Protein AF-A0A7K6B1Z4-F1 (afdb_monomer_lite)

Sequence (159 aa):
FGCQWTRSHFKFREPHSDLAFALEAEKAGPRAILMAVQAHIIKYLLFERPTEHTHLERLHRISRQEQGEGLAVALAELLWAAGGGRRAVICLVTTAIHIVPSRDYIADNFTERIQLFEFLEKAAALEFIFKHINCFRAEGSRGVILFLYSLLLSRTLER

Foldseek 3Di:
DDPQLLQDFQAADDAQDVQSLAGDDDPPYPVVLNVQLSVQLCCCQQPPDDDPDHHCVSRGRHGPLSSLLSSLRSLLVLQCVLLVVFKWKFKAFDPDFQDDDDPVDDDPVTVRRIDIDMDRDSVVSSVVCSVVVCCRHPGSSSNSVRSVVRSDPSNDPPD

Structure (mmCIF, N/CA/C/O backbone):
data_AF-A0A7K6B1Z4-F1
#
_entry.id   AF-A0A7K6B1Z4-F1
#
loop_
_atom_site.group_PDB
_atom_site.id
_atom_site.type_symbol
_atom_site.label_atom_id
_atom_site.label_alt_id
_atom_site.label_comp_id
_atom_site.label_asym_id
_atom_site.label_entity_id
_atom_site.label_seq_id
_atom_site.pdbx_PDB_ins_code
_atom_site.Cartn_x
_atom_site.Cartn_y
_atom_site.Cartn_z
_atom_site.occupancy
_atom_site.B_iso_or_equiv
_atom_site.auth_seq_id
_atom_site.auth_comp_id
_atom_site.auth_asym_id
_atom_site.auth_atom_id
_atom_site.pdbx_PDB_model_num
ATOM 1 N N . PHE A 1 1 ? 13.143 9.244 -9.188 1.00 83.50 1 PHE A N 1
ATOM 2 C CA . PHE A 1 1 ? 12.220 9.940 -8.256 1.00 83.50 1 PHE A CA 1
ATOM 3 C C . PHE A 1 1 ? 12.983 10.965 -7.416 1.00 83.50 1 PHE A C 1
ATOM 5 O O . PHE A 1 1 ? 14.151 10.731 -7.140 1.00 83.50 1 PHE A O 1
ATOM 12 N N . GLY A 1 2 ? 12.358 12.082 -7.014 1.00 88.25 2 GLY A N 1
ATOM 13 C CA . GLY A 1 2 ? 12.985 13.078 -6.124 1.00 88.25 2 GLY A CA 1
ATOM 14 C C . GLY A 1 2 ? 13.120 12.600 -4.668 1.00 88.25 2 GLY A C 1
ATOM 15 O O . GLY A 1 2 ? 12.523 11.592 -4.294 1.00 88.25 2 GLY A O 1
ATOM 16 N N . CYS A 1 3 ? 13.862 13.334 -3.829 1.00 88.56 3 CYS A N 1
ATOM 17 C CA . CYS A 1 3 ? 14.208 12.917 -2.457 1.00 88.56 3 CYS A CA 1
ATOM 18 C C . CYS A 1 3 ? 12.995 12.625 -1.550 1.00 88.56 3 CYS A C 1
ATOM 20 O O . CYS A 1 3 ? 13.011 11.684 -0.763 1.00 88.56 3 CYS A O 1
ATOM 22 N N . GLN A 1 4 ? 11.919 13.402 -1.676 1.00 90.56 4 GLN A N 1
ATOM 23 C CA . GLN A 1 4 ? 10.690 13.203 -0.901 1.00 90.56 4 GLN A CA 1
ATOM 24 C C . GLN A 1 4 ? 9.964 11.918 -1.307 1.00 90.56 4 GLN A C 1
ATOM 26 O O . GLN A 1 4 ? 9.451 11.185 -0.469 1.00 90.56 4 GLN A O 1
ATOM 31 N N . TRP A 1 5 ? 9.972 11.597 -2.601 1.00 92.38 5 TRP A N 1
ATOM 32 C CA . TRP A 1 5 ? 9.408 10.349 -3.107 1.00 92.38 5 TRP A CA 1
ATOM 33 C C . TRP A 1 5 ? 10.238 9.146 -2.668 1.00 92.38 5 TRP A C 1
ATOM 35 O O . TRP A 1 5 ? 9.676 8.152 -2.218 1.00 92.38 5 TRP A O 1
ATOM 45 N N . THR A 1 6 ? 11.568 9.224 -2.738 1.00 92.12 6 THR A N 1
ATOM 46 C CA . THR A 1 6 ? 12.427 8.099 -2.339 1.00 92.12 6 THR A CA 1
ATOM 47 C C . THR A 1 6 ? 12.369 7.804 -0.841 1.00 92.12 6 THR A C 1
ATOM 49 O O . THR A 1 6 ? 12.598 6.664 -0.453 1.00 92.12 6 THR A O 1
ATOM 52 N N . ARG A 1 7 ? 12.017 8.783 0.002 1.00 92.19 7 ARG A N 1
ATOM 53 C CA . ARG A 1 7 ? 11.793 8.592 1.448 1.00 92.19 7 ARG A CA 1
ATOM 54 C C . ARG A 1 7 ? 10.358 8.190 1.806 1.00 92.19 7 ARG A C 1
ATOM 56 O O . ARG A 1 7 ? 10.100 7.759 2.932 1.00 92.19 7 ARG A O 1
ATOM 63 N N . SER A 1 8 ? 9.424 8.326 0.867 1.00 94.50 8 SER A N 1
ATOM 64 C CA . SER A 1 8 ? 8.003 8.112 1.131 1.00 94.50 8 SER A CA 1
ATOM 65 C C . SER A 1 8 ? 7.646 6.636 1.326 1.00 94.50 8 SER A C 1
ATOM 67 O O . SER A 1 8 ? 8.063 5.747 0.582 1.00 94.50 8 SER A O 1
ATOM 69 N N . HIS A 1 9 ? 6.831 6.393 2.342 1.00 97.00 9 HIS A N 1
ATOM 70 C CA . HIS A 1 9 ? 6.257 5.105 2.710 1.00 97.00 9 HIS A CA 1
ATOM 71 C C . HIS A 1 9 ? 4.898 5.367 3.375 1.00 97.00 9 HIS A C 1
ATOM 73 O O . HIS A 1 9 ? 4.578 6.512 3.705 1.00 97.00 9 HIS A O 1
ATOM 79 N N . PHE A 1 10 ? 4.083 4.331 3.563 1.00 97.94 10 PHE A N 1
ATOM 80 C CA . PHE A 1 10 ? 2.784 4.461 4.229 1.00 97.94 10 PHE A CA 1
ATOM 81 C C . PHE A 1 10 ? 2.968 4.526 5.746 1.00 97.94 10 PHE A C 1
ATOM 83 O O . PHE A 1 10 ? 2.773 3.543 6.460 1.00 97.94 10 PHE A O 1
ATOM 90 N N . LYS A 1 11 ? 3.406 5.690 6.227 1.00 97.19 11 LYS A N 1
ATOM 91 C CA . LYS A 1 11 ? 3.641 5.947 7.645 1.00 97.19 11 LYS A CA 1
ATOM 92 C C . LYS A 1 11 ? 2.344 6.353 8.330 1.00 97.19 11 LYS A C 1
ATOM 94 O O . LYS A 1 11 ? 1.753 7.358 7.952 1.00 97.19 11 LYS A O 1
ATOM 99 N N . PHE A 1 12 ? 1.929 5.610 9.345 1.00 97.56 12 PHE A N 1
ATOM 100 C CA . PHE A 1 12 ? 0.841 6.018 10.232 1.00 97.56 12 PHE A CA 1
ATOM 101 C C . PHE A 1 12 ? 1.353 6.872 11.390 1.00 97.56 12 PHE A C 1
ATOM 103 O O . PHE A 1 12 ? 2.535 6.815 11.736 1.00 97.56 12 PHE A O 1
ATOM 110 N N . ARG A 1 13 ? 0.433 7.597 12.029 1.00 96.88 13 ARG A N 1
ATOM 111 C CA . ARG A 1 13 ? 0.647 8.158 13.370 1.00 96.88 13 ARG A CA 1
ATOM 112 C C . ARG A 1 13 ? 0.847 7.059 14.422 1.00 96.88 13 ARG A C 1
ATOM 114 O O . ARG A 1 13 ? 0.578 5.881 14.176 1.00 96.88 13 ARG A O 1
ATOM 121 N N . GLU A 1 14 ? 1.289 7.463 15.612 1.00 96.69 14 GLU A N 1
ATOM 122 C CA . GLU A 1 14 ? 1.540 6.553 16.732 1.00 96.69 14 GLU A CA 1
ATOM 123 C C . GLU A 1 14 ? 0.294 5.695 17.047 1.00 96.69 14 GLU A C 1
ATOM 125 O O . GLU A 1 14 ? -0.806 6.244 17.192 1.00 96.69 14 GLU A O 1
ATOM 130 N N . PRO A 1 15 ? 0.423 4.360 17.149 1.00 97.31 15 PRO A N 1
ATOM 131 C CA . PRO A 1 15 ? -0.674 3.489 17.552 1.00 97.31 15 PRO A CA 1
ATOM 132 C C . PRO A 1 15 ? -1.338 3.920 18.862 1.00 97.31 15 PRO A C 1
ATOM 134 O O . PRO A 1 15 ? -0.683 4.400 19.783 1.00 97.31 15 PRO A O 1
ATOM 137 N N . HIS A 1 16 ? -2.645 3.693 18.966 1.00 95.62 16 HIS A N 1
ATOM 138 C CA . HIS A 1 16 ? -3.475 4.044 20.126 1.00 95.62 16 HIS A CA 1
ATOM 139 C C . HIS A 1 16 ? -3.546 5.544 20.469 1.00 95.62 16 HIS A C 1
ATOM 141 O O . HIS A 1 16 ? -4.133 5.887 21.499 1.00 95.62 16 HIS A O 1
ATOM 147 N N . SER A 1 17 ? -2.995 6.419 19.622 1.00 95.75 17 SER A N 1
ATOM 148 C CA . SER A 1 17 ? -3.118 7.875 19.736 1.00 95.75 17 SER A CA 1
ATOM 149 C C . SER A 1 17 ? -4.322 8.424 18.959 1.00 95.75 17 SER A C 1
ATOM 151 O O . SER A 1 17 ? -4.995 7.706 18.206 1.00 95.75 17 SER A O 1
ATOM 153 N N . ASP A 1 18 ? -4.590 9.718 19.126 1.00 93.44 18 ASP A N 1
ATOM 154 C CA . ASP A 1 18 ? -5.584 10.422 18.322 1.00 93.44 18 ASP A CA 1
ATOM 155 C C . ASP A 1 18 ? -5.191 10.414 16.845 1.00 93.44 18 ASP A C 1
ATOM 157 O O . ASP A 1 18 ? -4.065 10.744 16.460 1.00 93.44 18 ASP A O 1
ATOM 161 N N . LEU A 1 19 ? -6.161 10.068 15.996 1.00 95.50 19 LEU A N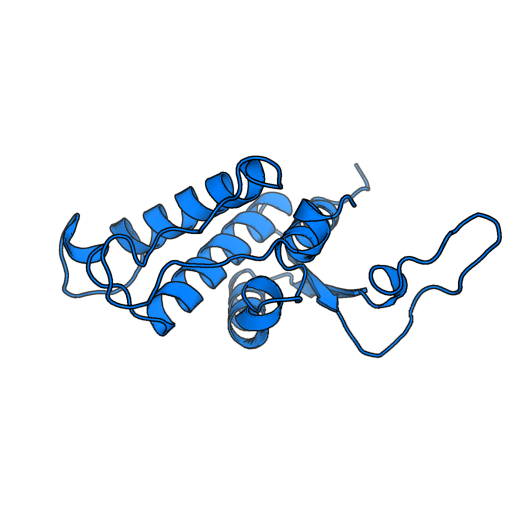 1
ATOM 162 C CA . LEU A 1 19 ? -5.959 9.904 14.557 1.00 95.50 19 LEU A CA 1
ATOM 163 C C . LEU A 1 19 ? -4.908 8.831 14.215 1.00 95.50 19 LEU A C 1
ATOM 165 O O . LEU A 1 19 ? -4.255 8.930 13.179 1.00 95.50 19 LEU A O 1
ATOM 169 N N . ALA A 1 20 ? -4.761 7.779 15.031 1.00 97.06 20 ALA A N 1
ATOM 170 C CA . ALA A 1 20 ? -3.868 6.652 14.732 1.00 97.06 20 ALA A CA 1
ATOM 171 C C . ALA A 1 20 ? -4.146 5.989 13.362 1.00 97.06 20 ALA A C 1
ATOM 173 O O . ALA A 1 20 ? -3.254 5.387 12.776 1.00 97.06 20 ALA A O 1
ATOM 174 N N . PHE A 1 21 ? -5.350 6.127 12.798 1.00 96.62 21 PHE A N 1
ATOM 175 C CA . PHE A 1 21 ? -5.674 5.665 11.439 1.00 96.62 21 PHE A CA 1
ATOM 176 C C . PHE A 1 21 ? -5.118 6.550 10.310 1.00 96.62 21 PHE A C 1
ATOM 178 O O . PHE A 1 21 ? -5.255 6.199 9.137 1.00 96.62 21 PHE A O 1
ATOM 185 N N . ALA A 1 22 ? -4.573 7.726 10.623 1.00 97.38 22 ALA A N 1
ATOM 186 C CA . ALA A 1 22 ? -4.134 8.696 9.630 1.00 97.38 22 ALA A CA 1
ATOM 187 C C . ALA A 1 22 ? -2.697 8.433 9.172 1.00 97.38 22 ALA A C 1
ATOM 189 O O . ALA A 1 22 ? -1.784 8.271 9.987 1.00 97.38 22 ALA A O 1
ATOM 190 N N . LEU A 1 23 ? -2.502 8.469 7.856 1.00 97.56 23 LEU A N 1
ATOM 191 C CA . LEU A 1 23 ? -1.198 8.501 7.218 1.00 97.56 23 LEU A CA 1
ATOM 192 C C . LEU A 1 23 ? -0.573 9.895 7.341 1.00 97.56 23 LEU A C 1
ATOM 194 O O . LEU A 1 23 ? -1.214 10.920 7.086 1.00 97.56 23 LEU A O 1
ATOM 198 N N . GLU A 1 24 ? 0.706 9.933 7.689 1.00 94.56 24 GLU A N 1
ATOM 199 C CA . GLU A 1 24 ? 1.518 11.138 7.629 1.00 94.56 24 GLU A CA 1
ATOM 200 C C . GLU A 1 24 ? 1.847 11.464 6.166 1.00 94.56 24 GLU A C 1
ATOM 202 O O . GLU A 1 24 ? 2.322 10.617 5.411 1.00 94.56 24 GLU A O 1
ATOM 207 N N . ALA A 1 25 ? 1.593 12.708 5.754 1.00 86.94 25 ALA A N 1
ATOM 208 C CA . ALA A 1 25 ? 1.883 13.175 4.404 1.00 86.94 25 ALA A CA 1
ATOM 209 C C . ALA A 1 25 ? 2.640 14.505 4.445 1.00 86.94 25 ALA A C 1
ATOM 211 O O . ALA A 1 25 ? 2.122 15.519 4.919 1.00 86.94 25 ALA A O 1
ATOM 212 N N . GLU A 1 26 ? 3.859 14.509 3.910 1.00 79.94 26 GLU A N 1
ATOM 213 C CA . GLU A 1 26 ? 4.649 15.727 3.732 1.00 79.94 26 GLU A CA 1
ATOM 214 C C . GLU A 1 26 ? 4.039 16.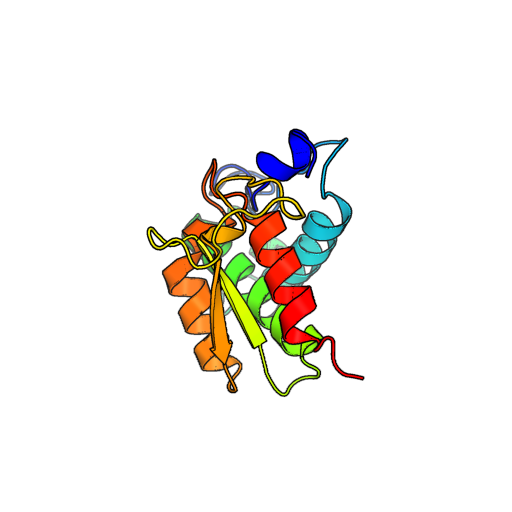629 2.642 1.00 79.94 26 GLU A C 1
ATOM 216 O O . GLU A 1 26 ? 3.373 16.164 1.711 1.00 79.94 26 GLU A O 1
ATOM 221 N N . LYS A 1 27 ? 4.260 17.950 2.748 1.00 75.44 27 LYS A N 1
ATOM 222 C CA . LYS A 1 27 ? 3.687 18.944 1.816 1.00 75.44 27 LYS A CA 1
ATOM 223 C C . LYS A 1 27 ? 4.163 18.761 0.373 1.00 75.44 27 LYS A C 1
ATOM 225 O O . LYS A 1 27 ? 3.406 19.049 -0.547 1.00 75.44 27 LYS A O 1
ATOM 230 N N . ALA A 1 28 ? 5.391 18.296 0.187 1.00 77.38 28 ALA A N 1
ATOM 231 C CA . ALA A 1 28 ? 5.987 18.040 -1.111 1.00 77.38 28 ALA A CA 1
ATOM 232 C C . ALA A 1 28 ? 6.377 16.554 -1.139 1.00 77.38 28 ALA A C 1
ATOM 234 O O . ALA A 1 28 ? 7.215 16.114 -0.366 1.00 77.38 28 ALA A O 1
ATOM 235 N N . GLY A 1 29 ? 5.662 15.748 -1.921 1.00 84.50 29 GLY A N 1
ATOM 236 C CA . GLY A 1 29 ? 5.746 14.287 -1.886 1.00 84.50 29 GLY A CA 1
ATOM 237 C C . GLY A 1 29 ? 4.529 13.650 -2.559 1.00 84.50 29 GLY A C 1
ATOM 238 O O . GLY A 1 29 ? 3.700 14.366 -3.130 1.00 84.50 29 GLY A O 1
ATOM 239 N N . PRO A 1 30 ? 4.365 12.320 -2.494 1.00 92.75 30 PRO A N 1
ATOM 240 C CA . PRO A 1 30 ? 3.257 11.616 -3.142 1.00 92.75 30 PRO A CA 1
ATOM 241 C C . PRO A 1 30 ? 1.930 11.739 -2.370 1.00 92.75 30 PRO A C 1
ATOM 243 O O . PRO A 1 30 ? 1.206 10.760 -2.183 1.00 92.75 30 PRO A O 1
ATOM 246 N N . ARG A 1 31 ? 1.582 12.950 -1.914 1.00 93.62 31 ARG A N 1
ATOM 247 C CA . ARG A 1 31 ? 0.409 13.206 -1.065 1.00 93.62 31 ARG A CA 1
ATOM 248 C C . ARG A 1 31 ? -0.893 12.740 -1.709 1.00 93.62 31 ARG A C 1
ATOM 250 O O . ARG A 1 31 ? -1.735 12.194 -1.011 1.00 93.62 31 ARG A O 1
ATOM 257 N N . ALA A 1 32 ? -1.051 12.913 -3.020 1.00 94.25 32 ALA A N 1
ATOM 258 C CA . ALA A 1 32 ? -2.242 12.448 -3.729 1.00 94.25 32 ALA A CA 1
ATOM 259 C C . ALA A 1 32 ? -2.440 10.927 -3.588 1.00 94.25 32 ALA A C 1
ATOM 261 O O . ALA A 1 32 ? -3.544 10.481 -3.288 1.00 94.25 32 ALA A O 1
ATOM 262 N N . ILE A 1 33 ? -1.362 10.142 -3.716 1.00 96.12 33 ILE A N 1
ATOM 263 C CA . ILE A 1 33 ? -1.402 8.682 -3.548 1.00 96.12 33 ILE A CA 1
ATOM 264 C C . ILE A 1 33 ? -1.716 8.331 -2.091 1.00 96.12 33 ILE A C 1
ATOM 266 O O . ILE A 1 33 ? -2.604 7.522 -1.834 1.00 96.12 33 ILE A O 1
ATOM 270 N N . LEU A 1 34 ? -1.042 8.981 -1.135 1.00 97.19 34 LEU A N 1
ATOM 271 C CA . LEU A 1 34 ? -1.291 8.764 0.293 1.00 97.19 34 LEU A CA 1
ATOM 272 C C . LEU A 1 34 ? -2.751 9.047 0.665 1.00 97.19 34 LEU A C 1
ATOM 274 O O . LEU A 1 34 ? -3.355 8.256 1.378 1.00 97.19 34 LEU A O 1
ATOM 278 N N . MET A 1 35 ? -3.344 10.134 0.162 1.00 97.19 35 MET A N 1
ATOM 279 C CA . MET A 1 35 ? -4.737 10.485 0.463 1.00 97.19 35 MET A CA 1
ATOM 280 C C . MET A 1 35 ? -5.746 9.561 -0.230 1.00 97.19 35 MET A C 1
ATOM 282 O O . MET A 1 35 ? -6.781 9.250 0.358 1.00 97.19 35 MET A O 1
ATOM 286 N N . ALA A 1 36 ? -5.442 9.061 -1.432 1.00 97.44 36 ALA A N 1
ATOM 287 C CA . ALA A 1 36 ? -6.273 8.051 -2.088 1.00 97.44 36 ALA A CA 1
ATOM 288 C C . ALA A 1 36 ? -6.313 6.740 -1.280 1.00 97.44 36 ALA A C 1
ATOM 290 O O . ALA A 1 36 ? -7.388 6.172 -1.069 1.00 97.44 36 ALA A O 1
ATOM 291 N N . VAL A 1 37 ? -5.161 6.296 -0.766 1.00 98.50 37 VAL A N 1
ATOM 292 C CA . VAL A 1 37 ? -5.070 5.124 0.121 1.00 98.50 37 VAL A CA 1
ATOM 293 C C . VAL A 1 37 ? -5.726 5.408 1.477 1.00 98.50 37 VAL A C 1
ATOM 295 O O . VAL A 1 37 ? -6.478 4.572 1.973 1.00 98.50 37 VAL A O 1
ATOM 298 N N . GLN A 1 38 ? -5.537 6.606 2.043 1.00 98.31 38 GLN A N 1
ATOM 299 C CA . GLN A 1 38 ? -6.163 7.030 3.302 1.00 98.31 38 GLN A CA 1
ATOM 300 C C . GLN A 1 38 ? -7.687 6.896 3.267 1.00 98.31 38 GLN A C 1
ATOM 302 O O . GLN A 1 38 ? -8.283 6.426 4.235 1.00 98.31 38 GLN A O 1
ATOM 307 N N . ALA A 1 39 ? -8.322 7.294 2.162 1.00 98.38 39 ALA A N 1
ATOM 308 C CA . ALA A 1 39 ? -9.768 7.174 2.006 1.00 98.38 39 ALA A CA 1
ATOM 309 C C . ALA A 1 39 ? -10.233 5.708 2.084 1.00 98.38 39 ALA A C 1
ATOM 311 O O . ALA A 1 39 ? -11.233 5.416 2.737 1.00 98.38 39 ALA A O 1
ATOM 312 N N . HIS A 1 40 ? -9.475 4.782 1.487 1.00 98.50 40 HIS A N 1
ATOM 313 C CA . HIS A 1 40 ? -9.774 3.347 1.530 1.00 98.50 40 HIS A CA 1
ATOM 314 C C . HIS A 1 40 ? -9.527 2.747 2.920 1.00 98.50 40 HIS A C 1
ATOM 316 O O . HIS A 1 40 ? -10.324 1.934 3.377 1.00 98.50 40 HIS A O 1
ATOM 322 N N . ILE A 1 41 ? -8.492 3.202 3.636 1.00 98.50 41 ILE A N 1
ATOM 323 C CA . ILE A 1 41 ? -8.262 2.814 5.037 1.00 98.50 41 ILE A CA 1
ATOM 324 C C . ILE A 1 41 ? -9.452 3.242 5.906 1.00 98.50 41 ILE A C 1
ATOM 326 O O . ILE A 1 41 ? -9.992 2.433 6.655 1.00 98.50 41 ILE A O 1
ATOM 330 N N . ILE A 1 42 ? -9.895 4.499 5.790 1.00 97.81 42 ILE A N 1
ATOM 331 C CA . ILE A 1 42 ? -11.034 5.015 6.565 1.00 97.81 42 ILE A CA 1
ATOM 332 C C . ILE A 1 42 ? -12.314 4.244 6.227 1.00 97.81 42 ILE A C 1
ATOM 334 O O . ILE A 1 42 ? -13.043 3.865 7.141 1.00 97.81 42 ILE A O 1
ATOM 338 N N . LYS A 1 43 ? -12.566 3.971 4.939 1.00 97.50 43 LYS A N 1
ATOM 339 C CA . LYS A 1 43 ? -13.694 3.144 4.483 1.00 97.50 43 LYS A CA 1
ATOM 340 C C . LYS A 1 43 ? -13.678 1.770 5.157 1.00 97.50 43 LYS A C 1
ATOM 342 O O . LYS A 1 43 ? -14.674 1.389 5.766 1.00 97.50 43 LYS A O 1
ATOM 347 N N . TYR A 1 44 ? -12.546 1.066 5.107 1.00 97.69 44 TYR A N 1
ATOM 348 C CA . TYR A 1 44 ? -12.409 -0.245 5.738 1.00 97.69 44 TYR A CA 1
ATOM 349 C C . TYR A 1 44 ? -12.688 -0.183 7.245 1.00 97.69 44 TYR A C 1
ATOM 351 O O . TYR A 1 44 ? -13.507 -0.947 7.760 1.00 97.69 44 TYR A O 1
ATOM 359 N N . LEU A 1 45 ? -12.057 0.759 7.951 1.00 96.81 45 LEU A N 1
ATOM 360 C CA . LEU A 1 45 ? -12.193 0.884 9.403 1.00 96.81 45 LEU A CA 1
ATOM 361 C C . LEU A 1 45 ? -13.628 1.219 9.829 1.00 96.81 45 LEU A C 1
ATOM 363 O O . LEU A 1 45 ? -14.110 0.657 10.813 1.00 96.81 45 LEU A O 1
ATOM 367 N N . LEU A 1 46 ? -14.311 2.100 9.092 1.00 96.06 46 LEU A N 1
ATOM 368 C CA . LEU A 1 46 ? -15.669 2.550 9.409 1.00 96.06 46 LEU A CA 1
ATOM 369 C C . LEU A 1 46 ? -16.762 1.557 9.025 1.00 96.06 46 LEU A C 1
ATOM 371 O O . LEU A 1 46 ? -17.805 1.560 9.680 1.00 96.06 46 LEU A O 1
ATOM 375 N N . PHE A 1 47 ? -16.567 0.758 7.973 1.00 94.56 47 PHE A N 1
ATOM 376 C CA . PHE A 1 47 ? -17.668 0.004 7.367 1.00 94.56 47 PHE A CA 1
ATOM 377 C C . PHE A 1 47 ? -17.421 -1.501 7.268 1.00 94.56 47 PHE A C 1
ATOM 379 O O . PHE A 1 47 ? -18.371 -2.261 7.418 1.00 94.56 47 PHE A O 1
ATOM 386 N N . GLU A 1 48 ? -16.183 -1.956 7.089 1.00 94.25 48 GLU A N 1
ATOM 387 C CA . GLU A 1 48 ? -15.907 -3.342 6.674 1.00 94.25 48 GLU A CA 1
ATOM 388 C C . GLU A 1 48 ? -15.245 -4.186 7.766 1.00 94.25 48 GLU A C 1
ATOM 390 O O . GLU A 1 48 ? -15.557 -5.366 7.903 1.00 94.25 48 GLU A O 1
ATOM 395 N N . ARG A 1 49 ? -14.359 -3.593 8.576 1.00 93.50 49 ARG A N 1
ATOM 396 C CA . ARG A 1 49 ? -13.616 -4.316 9.617 1.00 93.50 49 ARG A CA 1
ATOM 397 C C . ARG A 1 49 ? -14.554 -4.939 10.663 1.00 93.50 49 ARG A C 1
ATOM 399 O O . ARG A 1 49 ? -15.272 -4.181 11.312 1.00 93.50 49 ARG A O 1
ATOM 406 N N . PRO A 1 50 ? -14.481 -6.246 10.949 1.00 90.00 50 PRO A N 1
ATOM 407 C CA . PRO A 1 50 ? -15.217 -6.841 12.064 1.00 90.00 50 PRO A CA 1
ATOM 408 C C . PRO A 1 50 ? -14.795 -6.210 13.401 1.00 90.00 50 PRO A C 1
ATOM 410 O O . PRO A 1 50 ? -13.615 -6.210 13.745 1.00 90.00 50 PRO A O 1
ATOM 413 N N . THR A 1 51 ? -15.733 -5.616 14.139 1.00 89.50 51 THR A N 1
ATOM 414 C CA . THR A 1 51 ? -15.472 -4.980 15.440 1.00 89.50 51 THR A CA 1
ATOM 415 C C . THR A 1 51 ? -16.777 -4.770 16.206 1.00 89.50 51 THR A C 1
ATOM 417 O O . THR A 1 51 ? -17.823 -4.583 15.592 1.00 89.50 51 THR A O 1
ATOM 420 N N . GLU A 1 52 ? -16.695 -4.765 17.536 1.00 88.56 52 GLU A N 1
ATOM 421 C CA . GLU A 1 52 ? -17.811 -4.441 18.440 1.00 88.56 52 GLU A CA 1
ATOM 422 C C . GLU A 1 52 ? -18.100 -2.927 18.501 1.00 88.56 52 GLU A C 1
ATOM 424 O O . GLU A 1 52 ? -19.149 -2.499 18.976 1.00 88.56 52 GLU A O 1
ATOM 429 N N . HIS A 1 53 ? -17.166 -2.089 18.036 1.00 88.69 53 HIS A N 1
ATOM 430 C CA . HIS A 1 53 ? -17.304 -0.632 18.063 1.00 88.69 53 HIS A CA 1
ATOM 431 C C . HIS A 1 53 ? -18.283 -0.121 17.003 1.00 88.69 53 HIS A C 1
ATOM 433 O O . HIS A 1 53 ? -18.323 -0.622 15.876 1.00 88.69 53 HIS A O 1
ATOM 439 N N . THR A 1 54 ? -19.012 0.953 17.317 1.00 87.56 54 THR A N 1
ATOM 440 C CA . THR A 1 54 ? -20.025 1.514 16.410 1.00 87.56 54 THR A CA 1
ATOM 441 C C . THR A 1 54 ? -19.615 2.880 15.852 1.00 87.56 54 THR A C 1
ATOM 443 O O . THR A 1 54 ? -18.915 3.663 16.492 1.00 87.56 54 THR A O 1
ATOM 446 N N . HIS A 1 55 ? -20.042 3.182 14.621 1.00 87.69 55 HIS A N 1
ATOM 447 C CA . HIS A 1 55 ? -19.855 4.492 13.981 1.00 87.69 55 HIS A CA 1
ATOM 448 C C . HIS A 1 55 ? -18.406 5.028 14.052 1.00 87.69 55 HIS A C 1
ATOM 450 O O . HIS A 1 55 ? -17.480 4.386 13.556 1.00 87.69 55 HIS A O 1
ATOM 456 N N . LEU A 1 56 ? -18.209 6.217 14.636 1.00 89.88 56 LEU A N 1
ATOM 457 C CA . LEU A 1 56 ? -16.918 6.906 14.716 1.00 89.88 56 LEU A CA 1
ATOM 458 C C . LEU A 1 56 ? -15.977 6.304 15.764 1.00 89.88 56 LEU A C 1
ATOM 460 O O . LEU A 1 56 ? -14.768 6.499 15.662 1.00 89.88 56 LEU A O 1
ATOM 464 N N . GLU A 1 57 ? -16.488 5.528 16.725 1.00 90.12 57 GLU A N 1
ATOM 465 C CA . GLU A 1 57 ? -15.649 4.832 17.710 1.00 90.12 57 GLU A CA 1
ATOM 466 C C . GLU A 1 57 ? -14.688 3.856 17.031 1.00 90.12 57 GLU A C 1
ATOM 468 O O . GLU A 1 57 ? -13.577 3.640 17.508 1.00 90.12 57 GLU A O 1
ATOM 473 N N . ARG A 1 58 ? -15.069 3.346 15.852 1.00 93.38 58 ARG A N 1
ATOM 474 C CA . ARG A 1 58 ? -14.231 2.479 15.015 1.00 93.38 58 ARG A CA 1
ATOM 475 C C . ARG A 1 58 ? -12.940 3.150 14.538 1.00 93.38 58 ARG A C 1
ATOM 477 O O . ARG A 1 58 ? -12.058 2.438 14.069 1.00 93.38 58 ARG A O 1
ATOM 484 N N . LEU A 1 59 ? -12.822 4.478 14.641 1.00 94.50 59 LEU A N 1
ATOM 485 C CA . LEU A 1 59 ? -11.621 5.252 14.307 1.00 94.50 59 LEU A CA 1
ATOM 486 C C . LEU A 1 59 ? -10.786 5.648 15.537 1.00 94.50 59 LEU A C 1
ATOM 488 O O . LEU A 1 59 ? -9.730 6.266 15.385 1.00 94.50 59 LEU A O 1
ATOM 492 N N . HIS A 1 60 ? -11.222 5.312 16.751 1.00 92.12 60 HIS A N 1
ATOM 493 C CA . HIS A 1 60 ? -10.491 5.667 17.961 1.00 92.12 60 HIS A CA 1
ATOM 494 C C . HIS A 1 60 ? -9.399 4.657 18.298 1.00 92.12 60 HIS A C 1
ATOM 496 O O . HIS A 1 60 ? -9.593 3.450 18.210 1.00 92.12 60 HIS A O 1
ATOM 502 N N . ARG A 1 61 ? -8.248 5.188 18.732 1.00 88.62 61 ARG A N 1
ATOM 503 C CA . ARG A 1 61 ? -7.133 4.444 19.340 1.00 88.62 61 ARG A CA 1
ATOM 504 C C . ARG A 1 61 ? -6.743 3.164 18.584 1.00 88.62 61 ARG A C 1
ATOM 506 O O . ARG A 1 61 ? -6.470 2.139 19.199 1.00 88.62 61 ARG A O 1
ATOM 513 N N . ILE A 1 62 ? -6.656 3.263 17.259 1.00 96.50 62 ILE A N 1
ATOM 514 C CA . ILE A 1 62 ? -6.296 2.155 16.366 1.00 96.50 62 ILE A CA 1
ATOM 515 C C . ILE A 1 62 ? -4.923 1.585 16.725 1.00 96.50 62 ILE A C 1
ATOM 517 O O . ILE A 1 62 ? -3.931 2.316 16.822 1.00 96.50 62 ILE A O 1
ATOM 521 N N . SER A 1 63 ? -4.870 0.272 16.905 1.00 96.44 63 SER A N 1
ATOM 522 C CA . SER A 1 63 ? -3.650 -0.473 17.188 1.00 96.44 63 SER A CA 1
ATOM 523 C C . SER A 1 63 ? -2.744 -0.589 15.958 1.00 96.44 63 SER A C 1
ATOM 525 O O . SER A 1 63 ? -3.147 -0.405 14.807 1.00 96.44 63 SER A O 1
ATOM 527 N N . ARG A 1 64 ? -1.484 -0.974 16.186 1.00 96.81 64 ARG A N 1
ATOM 528 C CA . ARG A 1 64 ? -0.509 -1.230 15.109 1.00 96.81 64 ARG A CA 1
ATOM 529 C C . ARG A 1 64 ? -0.955 -2.356 14.168 1.00 96.81 64 ARG A C 1
ATOM 531 O O . ARG A 1 64 ? -0.580 -2.358 12.992 1.00 96.81 64 ARG A O 1
ATOM 538 N N . GLN A 1 65 ? -1.694 -3.330 14.698 1.00 96.25 65 GLN A N 1
ATOM 539 C CA . GLN A 1 65 ? -2.235 -4.438 13.921 1.00 96.25 65 GLN A CA 1
ATOM 540 C C . GLN A 1 65 ? -3.339 -3.934 12.990 1.00 96.25 65 GLN A C 1
ATOM 542 O O . GLN A 1 65 ? -3.228 -4.109 11.780 1.00 96.25 65 GLN A O 1
ATOM 547 N N . GLU A 1 66 ? -4.321 -3.210 13.526 1.00 96.81 66 GLU A N 1
ATOM 548 C CA . GLU A 1 66 ? -5.434 -2.658 12.744 1.00 96.81 66 GLU A CA 1
ATOM 549 C C . GLU A 1 66 ? -4.966 -1.642 11.686 1.00 96.81 66 GLU A C 1
ATOM 551 O O . GLU A 1 66 ? -5.519 -1.599 10.589 1.00 96.81 66 GLU A O 1
ATOM 556 N N . GLN A 1 67 ? -3.911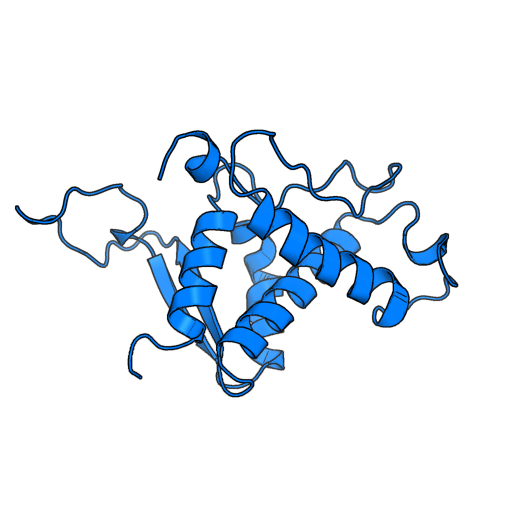 -0.862 11.965 1.00 98.19 67 GLN A N 1
ATOM 557 C CA . GLN A 1 67 ? -3.240 -0.031 10.953 1.00 98.19 67 GLN A CA 1
ATOM 558 C C . GLN A 1 67 ? -2.699 -0.879 9.789 1.00 98.19 67 GLN A C 1
ATOM 560 O O . GLN A 1 67 ? -2.868 -0.529 8.621 1.00 98.19 67 GLN A O 1
ATOM 565 N N . GLY A 1 68 ? -2.026 -1.991 10.107 1.00 98.06 68 GLY A N 1
ATOM 566 C CA . GLY A 1 68 ? -1.468 -2.908 9.113 1.00 98.06 68 GLY A CA 1
ATOM 567 C C . GLY A 1 68 ? -2.548 -3.601 8.283 1.00 98.06 68 GLY A C 1
ATOM 568 O O . GLY A 1 68 ? -2.434 -3.638 7.060 1.00 98.06 68 GLY A O 1
ATOM 569 N N . GLU A 1 69 ? -3.605 -4.087 8.933 1.00 97.94 69 GLU A N 1
ATOM 570 C CA . GLU A 1 69 ? -4.771 -4.692 8.280 1.00 97.94 69 GLU A CA 1
ATOM 571 C C . GLU A 1 69 ? -5.472 -3.696 7.356 1.00 97.94 69 GLU A C 1
ATOM 573 O O . GLU A 1 69 ? -5.662 -3.982 6.175 1.00 97.94 69 GLU A O 1
ATOM 578 N N . GLY A 1 70 ? -5.790 -2.499 7.860 1.00 98.31 70 GLY A N 1
ATOM 579 C CA . GLY A 1 70 ? -6.462 -1.470 7.071 1.00 98.31 70 GLY A CA 1
ATOM 580 C C . GLY A 1 70 ? -5.644 -1.025 5.864 1.00 98.31 70 GLY A C 1
ATOM 581 O O . GLY A 1 70 ? -6.199 -0.844 4.781 1.00 98.31 70 GLY A O 1
ATOM 582 N N . LEU A 1 71 ? -4.319 -0.911 6.013 1.00 98.75 71 LEU A N 1
ATOM 583 C CA . LEU A 1 71 ? -3.438 -0.648 4.880 1.00 98.75 71 LEU A CA 1
ATOM 584 C C . LEU A 1 71 ? -3.448 -1.812 3.884 1.00 98.75 71 LEU A C 1
ATOM 586 O O . LEU A 1 71 ? -3.615 -1.573 2.694 1.00 98.75 71 LEU A O 1
ATOM 590 N N . ALA A 1 72 ? -3.295 -3.057 4.341 1.00 98.62 72 ALA A N 1
ATOM 591 C CA . ALA A 1 72 ? -3.254 -4.216 3.452 1.00 98.62 72 ALA A CA 1
ATOM 592 C C . ALA A 1 72 ? -4.540 -4.348 2.625 1.00 98.62 72 ALA A C 1
ATOM 594 O O . ALA A 1 72 ? -4.466 -4.518 1.407 1.00 98.62 72 ALA A O 1
ATOM 595 N N . VAL A 1 73 ? -5.701 -4.183 3.269 1.00 98.62 73 VAL A N 1
ATOM 596 C CA . VAL A 1 73 ? -7.003 -4.176 2.593 1.00 98.62 73 VAL A CA 1
ATOM 597 C C . VAL A 1 73 ? -7.069 -3.044 1.574 1.00 98.62 73 VAL A C 1
ATOM 599 O O . VAL A 1 73 ? -7.341 -3.309 0.406 1.00 98.62 73 VAL A O 1
ATOM 602 N N . ALA A 1 74 ? -6.735 -1.811 1.965 1.00 98.75 74 ALA A N 1
ATOM 603 C CA . ALA A 1 74 ? -6.765 -0.660 1.064 1.00 98.75 74 ALA A CA 1
ATOM 604 C C . ALA A 1 74 ? -5.872 -0.842 -0.177 1.00 98.75 74 ALA A C 1
ATOM 606 O O . ALA A 1 74 ? -6.301 -0.548 -1.295 1.00 98.75 74 ALA A O 1
ATOM 607 N N . LEU A 1 75 ? -4.645 -1.345 -0.003 1.00 98.75 75 LEU A N 1
ATOM 608 C CA . LEU A 1 75 ? -3.735 -1.609 -1.121 1.00 98.75 75 LEU A CA 1
ATOM 609 C C . LEU A 1 75 ? -4.279 -2.728 -2.022 1.00 98.75 75 LEU A C 1
ATOM 611 O O . LEU A 1 75 ? -4.275 -2.571 -3.242 1.00 98.75 75 LEU A O 1
ATOM 615 N N . ALA A 1 76 ? -4.788 -3.822 -1.445 1.00 98.56 76 ALA A N 1
ATOM 616 C CA . ALA A 1 76 ? -5.368 -4.928 -2.206 1.00 98.56 76 ALA A CA 1
ATOM 617 C C . ALA A 1 76 ? -6.594 -4.486 -3.020 1.00 98.56 76 ALA A C 1
ATOM 619 O O . ALA A 1 76 ? -6.703 -4.829 -4.197 1.00 98.56 76 ALA A O 1
ATOM 620 N N . GLU A 1 77 ? -7.496 -3.696 -2.425 1.00 98.19 77 GLU A N 1
ATOM 621 C CA . GLU A 1 77 ? -8.669 -3.134 -3.108 1.00 98.19 77 GLU A CA 1
ATOM 622 C C . GLU A 1 77 ? -8.263 -2.302 -4.325 1.00 98.19 77 GLU A C 1
ATOM 624 O O . GLU A 1 77 ? -8.774 -2.514 -5.426 1.00 98.19 77 GLU A O 1
ATOM 629 N N . LEU A 1 78 ? -7.320 -1.378 -4.129 1.00 98.44 78 LEU A N 1
ATOM 630 C CA . LEU A 1 78 ? -6.867 -0.455 -5.163 1.00 98.44 78 LEU A CA 1
ATOM 631 C C . LEU A 1 78 ? -6.132 -1.171 -6.300 1.00 98.44 78 LEU A C 1
ATOM 633 O O . LEU A 1 78 ? -6.372 -0.858 -7.465 1.00 98.44 78 LEU A O 1
ATOM 637 N N . LEU A 1 79 ? -5.266 -2.140 -5.989 1.00 98.31 79 LEU A N 1
ATOM 638 C CA . LEU A 1 79 ? -4.557 -2.921 -7.010 1.00 98.31 79 LEU A CA 1
ATOM 639 C C . LEU A 1 79 ? -5.513 -3.812 -7.805 1.00 98.31 79 LEU A C 1
ATOM 641 O O . LEU A 1 79 ? -5.426 -3.864 -9.031 1.00 98.31 79 LEU A O 1
ATOM 645 N N . TRP A 1 80 ? -6.463 -4.456 -7.125 1.00 98.00 80 TRP A N 1
ATOM 646 C CA . TRP A 1 80 ? -7.477 -5.283 -7.775 1.00 98.00 80 TRP A CA 1
ATOM 647 C C . TRP A 1 80 ? -8.380 -4.459 -8.696 1.00 98.00 80 TRP A C 1
ATOM 649 O O . TRP A 1 80 ? -8.660 -4.856 -9.830 1.00 98.00 80 TRP A O 1
ATOM 659 N N . ALA A 1 81 ? -8.799 -3.277 -8.235 1.00 97.62 81 ALA A N 1
ATOM 660 C CA . ALA A 1 81 ? -9.557 -2.331 -9.045 1.00 97.62 81 ALA A CA 1
ATOM 661 C C . ALA A 1 81 ? -8.743 -1.841 -10.252 1.00 97.62 81 ALA A C 1
ATOM 663 O O . ALA A 1 81 ? -9.271 -1.792 -11.363 1.00 97.62 81 ALA A O 1
ATOM 664 N N . ALA A 1 82 ? -7.452 -1.541 -10.067 1.00 97.00 82 ALA A N 1
ATOM 665 C CA . ALA A 1 82 ? -6.566 -1.145 -11.160 1.00 97.00 82 ALA A CA 1
ATOM 666 C C . ALA A 1 82 ? -6.461 -2.233 -12.239 1.00 97.00 82 ALA A C 1
ATOM 668 O O . ALA A 1 82 ? -6.502 -1.904 -13.421 1.00 97.00 82 ALA A O 1
ATOM 669 N N . GLY A 1 83 ? -6.408 -3.513 -11.856 1.00 96.62 83 GLY A N 1
ATOM 670 C CA . GLY A 1 83 ? -6.439 -4.651 -12.783 1.00 96.62 83 GLY A CA 1
ATOM 671 C C . GLY A 1 83 ? -7.826 -5.020 -13.323 1.00 96.62 83 GLY A C 1
ATOM 672 O O . GLY A 1 83 ? -8.017 -6.127 -13.836 1.00 96.62 83 GLY A O 1
ATOM 673 N N . GLY A 1 84 ? -8.815 -4.129 -13.197 1.00 95.81 84 GLY A N 1
ATOM 674 C CA . GLY A 1 84 ? -10.167 -4.335 -13.718 1.00 95.81 84 GLY A CA 1
ATOM 675 C C . GLY A 1 84 ? -10.902 -5.500 -13.058 1.00 95.81 84 GLY A C 1
ATOM 676 O O . GLY A 1 84 ? -11.702 -6.163 -13.713 1.00 95.81 84 GLY A O 1
ATOM 677 N N . GLY A 1 85 ? -10.590 -5.799 -11.796 1.00 96.12 85 GLY A N 1
ATOM 678 C CA . GLY A 1 85 ? -11.229 -6.869 -11.035 1.00 96.12 85 GLY A CA 1
ATOM 679 C C . GLY A 1 85 ? -10.806 -8.287 -11.425 1.00 96.12 85 GLY A C 1
ATOM 680 O O . GLY A 1 85 ? -11.485 -9.234 -11.036 1.00 96.12 85 GLY A O 1
ATOM 681 N N . ARG A 1 86 ? -9.729 -8.439 -12.207 1.00 95.44 86 ARG A N 1
ATOM 682 C CA . ARG A 1 86 ? -9.274 -9.738 -12.742 1.00 95.44 86 ARG A CA 1
ATOM 683 C C . ARG A 1 86 ? -7.897 -10.162 -12.248 1.00 95.44 86 ARG A C 1
ATOM 685 O O . ARG A 1 86 ? -7.601 -11.350 -12.234 1.00 95.44 86 ARG A O 1
ATOM 692 N N . ARG A 1 87 ? -7.045 -9.198 -11.901 1.00 96.31 87 ARG A N 1
ATOM 693 C CA . ARG A 1 87 ? -5.671 -9.455 -11.472 1.00 96.31 87 ARG A CA 1
ATOM 694 C C . ARG A 1 87 ? -5.129 -8.337 -10.594 1.00 96.31 87 ARG A C 1
ATOM 696 O O . ARG A 1 87 ? -5.621 -7.211 -10.646 1.00 96.31 87 ARG A O 1
ATOM 703 N N . ALA A 1 88 ? -4.059 -8.632 -9.871 1.00 98.00 88 ALA A N 1
ATOM 704 C CA . ALA A 1 88 ? -3.204 -7.644 -9.227 1.00 98.00 88 ALA A CA 1
ATOM 705 C C . ALA A 1 88 ? -1.735 -8.026 -9.428 1.00 98.00 88 ALA A C 1
ATOM 707 O O . ALA A 1 88 ? -1.371 -9.196 -9.329 1.00 98.00 88 ALA A O 1
ATOM 708 N N . VAL A 1 89 ? -0.892 -7.031 -9.684 1.00 97.94 89 VAL A N 1
ATOM 709 C CA . VAL A 1 89 ? 0.565 -7.167 -9.701 1.00 97.94 89 VAL A CA 1
ATOM 710 C C . VAL A 1 89 ? 1.118 -6.410 -8.506 1.00 97.94 89 VAL A C 1
ATOM 712 O O . VAL A 1 89 ? 0.818 -5.231 -8.323 1.00 97.94 89 VAL A O 1
ATOM 715 N N . ILE A 1 90 ? 1.927 -7.087 -7.697 1.00 98.06 90 ILE A N 1
ATOM 716 C CA . ILE A 1 90 ? 2.554 -6.535 -6.498 1.00 98.06 90 ILE A CA 1
ATOM 717 C C . ILE A 1 90 ? 4.066 -6.511 -6.707 1.00 98.06 90 ILE A C 1
ATOM 719 O O . ILE A 1 90 ? 4.675 -7.528 -7.031 1.00 98.06 90 ILE A O 1
ATOM 723 N N . CYS A 1 91 ? 4.668 -5.343 -6.512 1.00 97.31 91 CYS A N 1
ATOM 724 C CA . CYS A 1 91 ? 6.103 -5.121 -6.643 1.00 97.31 91 CYS A CA 1
ATOM 725 C C . CYS A 1 91 ? 6.771 -5.097 -5.269 1.00 97.31 91 CYS A C 1
ATOM 727 O O . CYS A 1 91 ? 6.413 -4.266 -4.433 1.00 97.31 91 CYS A O 1
ATOM 729 N N . LEU A 1 92 ? 7.785 -5.939 -5.059 1.00 96.44 92 LEU A N 1
ATOM 730 C CA . LEU A 1 92 ? 8.627 -5.924 -3.856 1.00 96.44 92 LEU A CA 1
ATOM 731 C C . LEU A 1 92 ? 10.107 -5.804 -4.232 1.00 96.44 92 LEU A C 1
ATOM 733 O O . LEU A 1 92 ? 10.523 -6.269 -5.290 1.00 96.44 92 LEU A O 1
ATOM 737 N N . VAL A 1 93 ? 10.914 -5.207 -3.352 1.00 93.38 93 VAL A N 1
ATOM 738 C CA . VAL A 1 93 ? 12.379 -5.190 -3.505 1.00 93.38 93 VAL A CA 1
ATOM 739 C C . VAL A 1 93 ? 12.959 -6.515 -3.030 1.00 93.38 93 VAL A C 1
ATOM 741 O O . VAL A 1 93 ? 12.618 -6.998 -1.951 1.00 93.38 93 VAL A O 1
ATOM 744 N N . THR A 1 94 ? 13.880 -7.064 -3.813 1.00 86.81 94 THR A N 1
ATOM 745 C CA . THR A 1 94 ? 14.622 -8.289 -3.498 1.00 86.81 94 THR A CA 1
ATOM 746 C C . THR A 1 94 ? 16.129 -8.033 -3.515 1.00 86.81 94 THR A C 1
ATOM 748 O O . THR A 1 94 ? 16.586 -6.935 -3.831 1.00 86.81 94 THR A O 1
ATOM 751 N N . THR A 1 95 ? 16.932 -9.020 -3.122 1.00 81.56 95 THR A N 1
ATOM 752 C CA . THR A 1 95 ? 18.400 -8.920 -3.196 1.00 81.56 95 THR A CA 1
ATOM 753 C C . THR A 1 95 ? 18.934 -9.156 -4.609 1.00 81.56 95 THR A C 1
ATOM 755 O O . THR A 1 95 ? 20.043 -8.722 -4.917 1.00 81.56 95 THR A O 1
ATOM 758 N N . ALA A 1 96 ? 18.156 -9.823 -5.464 1.00 81.81 96 ALA A N 1
ATOM 759 C CA . ALA A 1 96 ? 18.511 -10.094 -6.848 1.00 81.81 96 ALA A CA 1
ATOM 760 C C . ALA A 1 96 ? 18.448 -8.818 -7.700 1.00 81.81 96 ALA A C 1
ATOM 762 O O . ALA A 1 96 ? 17.607 -7.950 -7.477 1.00 81.81 96 ALA A O 1
ATOM 763 N N . ILE A 1 97 ? 19.344 -8.722 -8.683 1.00 81.25 97 ILE A N 1
ATOM 764 C CA . ILE A 1 97 ? 19.357 -7.666 -9.698 1.00 81.25 97 ILE A CA 1
ATOM 765 C C . ILE A 1 97 ? 18.843 -8.292 -10.995 1.00 81.25 97 ILE A C 1
ATOM 767 O O . ILE A 1 97 ? 19.467 -9.203 -11.532 1.00 81.25 97 ILE A O 1
ATOM 771 N N . HIS A 1 98 ? 17.707 -7.804 -11.477 1.00 80.12 98 HIS A N 1
ATOM 772 C CA . HIS A 1 98 ? 16.990 -8.313 -12.648 1.00 80.12 98 HIS A CA 1
ATOM 773 C C . HIS A 1 98 ? 17.278 -7.507 -13.919 1.00 80.12 98 HIS A C 1
ATOM 775 O O . HIS A 1 98 ? 16.978 -7.965 -15.018 1.00 80.12 98 HIS A O 1
ATOM 781 N N . ILE A 1 99 ? 17.869 -6.314 -13.786 1.00 76.06 99 ILE A N 1
ATOM 782 C CA . ILE A 1 99 ? 18.213 -5.429 -14.905 1.00 76.06 99 ILE A CA 1
ATOM 783 C C . ILE A 1 99 ? 19.703 -5.107 -14.842 1.00 76.06 99 ILE A C 1
ATOM 785 O O . ILE A 1 99 ? 20.198 -4.599 -13.836 1.00 76.06 99 ILE A O 1
ATOM 789 N N . VAL A 1 100 ? 20.421 -5.383 -15.931 1.00 73.31 100 VAL A N 1
ATOM 790 C CA . VAL A 1 100 ? 21.833 -5.012 -16.063 1.00 73.31 100 VAL A CA 1
ATOM 791 C C . VAL A 1 100 ? 21.918 -3.564 -16.559 1.00 73.31 100 VAL A C 1
ATOM 793 O O . VAL A 1 100 ? 21.307 -3.252 -17.584 1.00 73.31 100 VAL A O 1
ATOM 796 N N . PRO A 1 101 ? 22.667 -2.677 -15.875 1.00 73.44 101 PRO A N 1
ATOM 797 C CA . PRO A 1 101 ? 22.875 -1.310 -16.338 1.00 73.44 101 PRO A CA 1
ATOM 798 C C . PRO A 1 101 ? 23.444 -1.268 -17.759 1.00 73.44 101 PRO A C 1
ATOM 800 O O . PRO A 1 101 ? 24.378 -2.003 -18.083 1.00 73.44 101 PRO A O 1
ATOM 803 N N . SER A 1 102 ? 22.892 -0.400 -18.605 1.00 76.44 102 SER A N 1
ATOM 804 C CA . SER A 1 102 ? 23.322 -0.214 -19.994 1.00 76.44 102 SER A CA 1
ATOM 805 C C . SER A 1 102 ? 23.599 1.267 -20.266 1.00 76.44 102 SER A C 1
ATOM 807 O O . SER A 1 102 ? 23.366 2.116 -19.410 1.00 76.44 102 SER A O 1
ATOM 809 N N . ARG A 1 103 ? 24.098 1.613 -21.460 1.00 77.19 103 ARG A N 1
ATOM 810 C CA . ARG A 1 103 ? 24.325 3.026 -21.825 1.00 77.19 103 ARG A CA 1
ATOM 811 C C . ARG A 1 103 ? 23.039 3.858 -21.809 1.00 77.19 103 ARG A C 1
ATOM 813 O O . ARG A 1 103 ? 23.107 5.052 -21.541 1.00 77.19 103 ARG A O 1
ATOM 820 N N . ASP A 1 104 ? 21.899 3.212 -22.035 1.00 82.75 104 ASP A N 1
ATOM 821 C CA . ASP A 1 104 ? 20.586 3.855 -22.108 1.00 82.75 104 ASP A CA 1
ATOM 822 C C . ASP A 1 104 ? 19.839 3.819 -20.766 1.00 82.75 104 ASP A C 1
ATOM 824 O O . ASP A 1 104 ? 18.767 4.410 -20.631 1.00 82.75 104 ASP A O 1
ATOM 828 N N . TYR A 1 105 ? 20.399 3.138 -19.759 1.00 80.56 105 TYR A N 1
ATOM 829 C CA . TYR A 1 105 ? 19.786 2.983 -18.447 1.00 80.56 105 TYR A CA 1
ATOM 830 C C . TYR A 1 105 ? 20.763 3.326 -17.321 1.00 80.56 105 TYR A C 1
ATOM 832 O O . TYR A 1 105 ? 21.689 2.577 -17.005 1.00 80.56 105 TYR A O 1
ATOM 840 N N . ILE A 1 106 ? 20.506 4.462 -16.673 1.00 82.19 106 ILE A N 1
ATOM 841 C CA . ILE A 1 106 ? 21.223 4.878 -15.469 1.00 82.19 106 ILE A CA 1
ATOM 842 C C . ILE A 1 106 ? 20.588 4.183 -14.268 1.00 82.19 106 ILE A C 1
ATOM 844 O O . ILE A 1 106 ? 19.432 4.442 -13.932 1.00 82.19 106 ILE A O 1
ATOM 848 N N . ALA A 1 107 ? 21.377 3.331 -13.620 1.00 82.50 107 ALA A N 1
ATOM 849 C CA . ALA A 1 107 ? 20.934 2.547 -12.484 1.00 82.50 107 ALA A CA 1
ATOM 850 C C . ALA A 1 107 ? 20.585 3.415 -11.262 1.00 82.50 107 ALA A C 1
ATOM 852 O O . ALA A 1 107 ? 21.349 4.311 -10.891 1.00 82.50 107 ALA A O 1
ATOM 853 N N . ASP A 1 108 ? 19.463 3.121 -10.602 1.00 84.50 108 ASP A N 1
ATOM 854 C CA . ASP A 1 108 ? 19.039 3.757 -9.344 1.00 84.50 108 ASP A CA 1
ATOM 855 C C . ASP A 1 108 ? 19.183 2.835 -8.115 1.00 84.50 108 ASP A C 1
ATOM 857 O O . ASP A 1 108 ? 18.853 3.235 -6.987 1.00 84.50 108 ASP A O 1
ATOM 861 N N . ASN A 1 109 ? 19.729 1.627 -8.328 1.00 83.38 109 ASN A N 1
ATOM 862 C CA . ASN A 1 109 ? 19.956 0.574 -7.330 1.00 83.38 109 ASN A CA 1
ATOM 863 C C . ASN A 1 109 ? 18.686 0.166 -6.566 1.00 83.38 109 ASN A C 1
ATOM 865 O O . ASN A 1 109 ? 18.751 -0.292 -5.418 1.00 83.38 109 ASN A O 1
ATOM 869 N N . PHE A 1 110 ? 17.527 0.357 -7.182 1.00 87.62 110 PHE A N 1
ATOM 870 C CA . PHE A 1 110 ? 16.228 0.064 -6.602 1.00 87.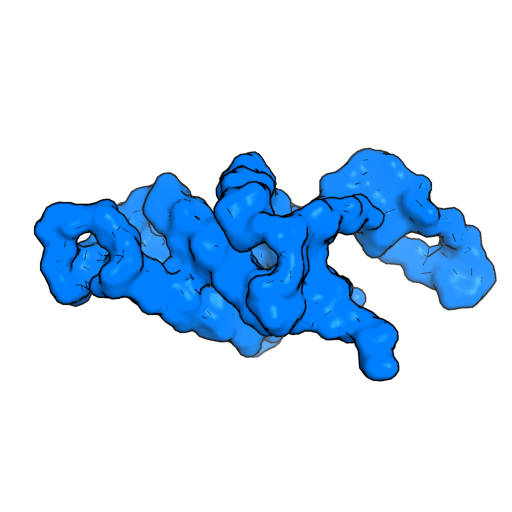62 110 PHE A CA 1
ATOM 871 C C . PHE A 1 110 ? 15.319 -0.607 -7.618 1.00 87.62 110 PHE A C 1
ATOM 873 O O . PHE A 1 110 ? 14.838 -1.705 -7.355 1.00 87.62 110 PHE A O 1
ATOM 880 N N . THR A 1 111 ? 15.118 0.020 -8.772 1.00 88.56 111 THR A N 1
ATOM 881 C CA . THR A 1 111 ? 14.238 -0.463 -9.836 1.00 88.56 111 THR A CA 1
ATOM 882 C C . THR A 1 111 ? 14.726 -1.802 -10.388 1.00 88.56 111 THR A C 1
ATOM 884 O O . THR A 1 111 ? 13.923 -2.702 -10.617 1.00 88.56 111 THR A O 1
ATOM 887 N N . GLU A 1 112 ? 16.038 -1.996 -10.490 1.00 89.69 112 GLU A N 1
ATOM 888 C CA . GLU A 1 112 ? 16.661 -3.242 -10.951 1.00 89.69 112 GLU A CA 1
ATOM 889 C C . GLU A 1 112 ? 16.434 -4.403 -9.986 1.00 89.69 112 GLU A C 1
ATOM 891 O O . GLU A 1 112 ? 16.619 -5.555 -10.359 1.00 89.69 112 GLU A O 1
ATOM 896 N N . ARG A 1 113 ? 16.058 -4.116 -8.739 1.00 91.69 113 ARG A N 1
ATOM 897 C CA . ARG A 1 113 ? 15.854 -5.113 -7.684 1.00 91.69 113 ARG A CA 1
ATOM 898 C C . ARG A 1 113 ? 14.387 -5.450 -7.446 1.00 91.69 113 ARG A C 1
ATOM 900 O O . ARG A 1 113 ? 14.075 -6.252 -6.560 1.00 91.69 113 ARG A O 1
ATOM 907 N N . ILE A 1 114 ? 13.483 -4.830 -8.204 1.00 93.62 114 ILE A N 1
ATOM 908 C CA . ILE A 1 114 ? 12.047 -5.058 -8.081 1.00 93.62 114 ILE A CA 1
ATOM 909 C C . ILE A 1 114 ? 11.689 -6.402 -8.708 1.00 93.62 114 ILE A C 1
ATOM 911 O O . ILE A 1 114 ? 11.957 -6.644 -9.881 1.00 93.62 114 ILE A O 1
ATOM 915 N N . GLN A 1 115 ? 11.029 -7.248 -7.923 1.00 94.56 115 GLN A N 1
ATOM 916 C CA . GLN A 1 115 ? 10.381 -8.464 -8.390 1.00 94.56 115 GLN A CA 1
ATOM 917 C C . GLN A 1 115 ? 8.865 -8.261 -8.434 1.00 94.56 115 GLN A C 1
ATOM 919 O O . GLN A 1 115 ? 8.282 -7.630 -7.546 1.00 94.56 115 GLN A O 1
ATOM 924 N N . LEU A 1 116 ? 8.242 -8.805 -9.479 1.00 95.06 116 LEU A N 1
ATOM 925 C CA . LEU A 1 116 ? 6.810 -8.730 -9.730 1.00 95.06 116 LEU A CA 1
ATOM 926 C C . LEU A 1 116 ? 6.150 -10.037 -9.289 1.00 95.06 116 LEU A C 1
ATOM 928 O O . LEU A 1 116 ? 6.634 -11.123 -9.609 1.00 95.06 116 LEU A O 1
ATOM 932 N N . PHE A 1 117 ? 5.026 -9.920 -8.593 1.00 97.12 117 PHE A N 1
ATOM 933 C CA . PHE A 1 117 ? 4.195 -11.042 -8.176 1.00 97.12 117 PHE A CA 1
ATOM 934 C C . PHE A 1 117 ? 2.782 -10.818 -8.710 1.00 97.12 117 PHE A C 1
ATOM 936 O O . PHE A 1 117 ? 2.127 -9.847 -8.328 1.00 97.12 117 PHE A O 1
ATOM 943 N N . GLU A 1 118 ? 2.330 -11.678 -9.621 1.00 97.25 118 GLU A N 1
ATOM 944 C CA . GLU A 1 118 ? 0.993 -11.606 -10.212 1.00 97.25 118 GLU A CA 1
ATOM 945 C C . GLU A 1 118 ? 0.025 -12.541 -9.486 1.00 97.25 118 GLU A C 1
ATOM 947 O O . GLU A 1 118 ? 0.349 -13.688 -9.181 1.00 97.25 118 GLU A O 1
ATOM 952 N N . PHE A 1 119 ? -1.178 -12.036 -9.231 1.00 98.19 119 PHE A N 1
ATOM 953 C CA . PHE A 1 119 ? -2.254 -12.751 -8.561 1.00 98.19 119 PHE A CA 1
ATOM 954 C C . PHE A 1 119 ? -3.535 -12.641 -9.378 1.00 98.19 119 PHE A C 1
ATOM 956 O O . PHE A 1 119 ? -3.923 -11.544 -9.783 1.00 98.19 119 PHE A O 1
ATOM 963 N N . LEU A 1 120 ? -4.218 -13.773 -9.558 1.00 97.69 120 LEU A N 1
ATOM 964 C CA . LEU A 1 120 ? -5.520 -13.875 -10.232 1.00 97.69 120 LEU A CA 1
ATOM 965 C C . LEU A 1 120 ? -6.690 -14.010 -9.248 1.00 97.69 120 LEU A C 1
ATOM 967 O O . LEU A 1 120 ? -7.835 -14.169 -9.658 1.00 97.69 120 LEU A O 1
ATOM 971 N N . GLU A 1 121 ? -6.416 -13.912 -7.947 1.00 98.00 121 GLU A N 1
ATOM 972 C CA . GLU A 1 121 ? -7.420 -13.939 -6.887 1.00 98.00 121 GLU A CA 1
ATOM 973 C C . GLU A 1 121 ? -7.175 -12.797 -5.894 1.00 98.00 121 GLU A C 1
ATOM 975 O O . GLU A 1 121 ? -6.071 -12.647 -5.360 1.00 98.00 121 GLU A O 1
ATOM 980 N N . LYS A 1 122 ? -8.220 -12.003 -5.601 1.00 98.19 122 LYS A N 1
ATOM 981 C CA . LYS A 1 122 ? -8.129 -10.867 -4.662 1.00 98.19 122 LYS A CA 1
ATOM 982 C C . LYS A 1 122 ? -7.692 -11.317 -3.266 1.00 98.19 122 LYS A C 1
ATOM 984 O O . LYS A 1 122 ? -6.916 -10.620 -2.620 1.00 98.19 122 LYS A O 1
ATOM 989 N N . ALA A 1 123 ? -8.180 -12.471 -2.806 1.00 98.25 123 ALA A N 1
ATOM 990 C CA . ALA A 1 123 ? -7.864 -13.009 -1.484 1.00 98.25 123 ALA A CA 1
ATOM 991 C C . ALA A 1 123 ? -6.373 -13.363 -1.352 1.00 98.25 123 ALA A C 1
ATOM 993 O O . ALA A 1 123 ? -5.732 -12.932 -0.396 1.00 98.25 123 ALA A O 1
ATOM 994 N N . ALA A 1 124 ? -5.800 -14.047 -2.349 1.00 98.44 124 ALA A N 1
ATOM 995 C CA . ALA A 1 124 ? -4.374 -14.372 -2.375 1.00 98.44 124 ALA A CA 1
ATOM 996 C C . ALA A 1 124 ? -3.494 -13.110 -2.440 1.00 98.44 124 ALA A C 1
ATOM 998 O O . ALA A 1 124 ? -2.486 -13.013 -1.739 1.00 98.44 124 ALA A O 1
ATOM 999 N N . ALA A 1 125 ? -3.903 -12.107 -3.227 1.00 98.44 125 ALA A N 1
ATOM 1000 C CA . ALA A 1 125 ? -3.218 -10.816 -3.272 1.00 98.44 125 ALA A CA 1
ATOM 1001 C C . ALA A 1 125 ? -3.244 -10.109 -1.904 1.00 98.44 125 ALA A C 1
ATOM 1003 O O . ALA A 1 125 ? -2.219 -9.597 -1.453 1.00 98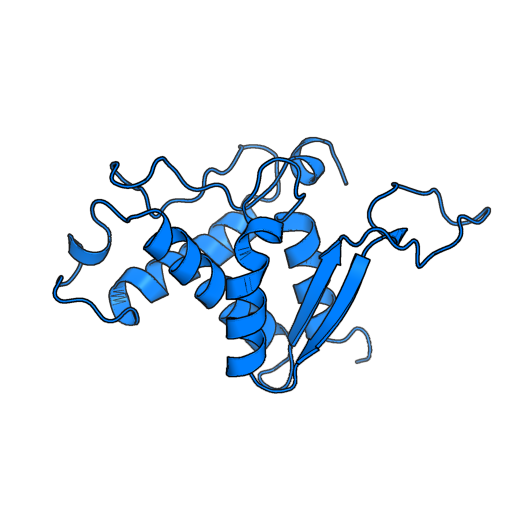.44 125 ALA A O 1
ATOM 1004 N N . LEU A 1 126 ? -4.396 -10.106 -1.223 1.00 98.56 126 LEU A N 1
ATOM 1005 C CA . LEU A 1 126 ? -4.543 -9.536 0.117 1.00 98.56 126 LEU A CA 1
ATOM 1006 C C . LEU A 1 126 ? -3.640 -10.241 1.134 1.00 98.56 126 LEU A C 1
ATOM 1008 O O . LEU A 1 126 ? -2.906 -9.566 1.857 1.00 98.56 126 LEU A O 1
ATOM 1012 N N . GLU A 1 127 ? -3.658 -11.573 1.176 1.00 98.50 127 GLU A N 1
ATOM 1013 C CA . GLU A 1 127 ? -2.814 -12.356 2.084 1.00 98.50 127 GLU A CA 1
ATOM 1014 C C . GLU A 1 127 ? -1.325 -12.061 1.850 1.00 98.50 127 GLU A C 1
ATOM 1016 O O . GLU A 1 127 ? -0.565 -11.816 2.795 1.00 98.50 127 GLU A O 1
ATOM 1021 N N . PHE A 1 128 ? -0.912 -11.996 0.581 1.00 98.56 128 PHE A N 1
ATOM 1022 C CA . PHE A 1 128 ? 0.460 -11.666 0.222 1.00 98.56 128 PHE A CA 1
ATOM 1023 C C . PHE A 1 128 ? 0.856 -10.253 0.668 1.00 98.56 128 PHE A C 1
ATOM 1025 O O . PHE A 1 128 ? 1.928 -10.082 1.256 1.00 98.56 128 PHE A O 1
ATOM 1032 N N . ILE A 1 129 ? 0.009 -9.245 0.434 1.00 98.44 129 ILE A N 1
ATOM 1033 C CA . ILE A 1 129 ? 0.259 -7.866 0.888 1.00 98.44 129 ILE A CA 1
ATOM 1034 C C . ILE A 1 129 ? 0.342 -7.818 2.409 1.00 98.44 129 ILE A C 1
ATOM 1036 O O . ILE A 1 129 ? 1.247 -7.183 2.945 1.00 98.44 129 ILE A O 1
ATOM 1040 N N . PHE A 1 130 ? -0.567 -8.499 3.107 1.00 97.94 130 PHE A N 1
ATOM 1041 C CA . PHE A 1 130 ? -0.594 -8.527 4.564 1.00 97.94 130 PHE A CA 1
ATOM 1042 C C . PHE A 1 130 ? 0.713 -9.092 5.138 1.00 97.94 130 PHE A C 1
ATOM 1044 O O . PHE A 1 130 ? 1.350 -8.453 5.980 1.00 97.94 130 PHE A O 1
ATOM 1051 N N . LYS A 1 131 ? 1.186 -10.225 4.603 1.00 98.06 131 LYS A N 1
ATOM 1052 C CA . LYS A 1 131 ? 2.464 -10.843 4.992 1.00 98.06 131 LYS A CA 1
ATOM 1053 C C . LYS A 1 131 ? 3.675 -9.935 4.738 1.00 98.06 131 LYS A C 1
ATOM 1055 O O . LYS A 1 131 ? 4.643 -9.977 5.496 1.00 98.06 131 LYS A O 1
ATOM 1060 N N . HIS A 1 132 ? 3.616 -9.094 3.706 1.00 98.00 132 HIS A N 1
ATOM 1061 C CA . HIS A 1 132 ? 4.710 -8.207 3.294 1.00 98.00 132 HIS A CA 1
ATOM 1062 C C . HIS A 1 132 ? 4.427 -6.725 3.574 1.00 98.00 132 HIS A C 1
ATOM 1064 O O . HIS A 1 132 ? 5.066 -5.851 2.990 1.00 98.00 132 HIS A O 1
ATOM 1070 N N . ILE A 1 133 ? 3.513 -6.405 4.497 1.00 97.94 133 ILE A N 1
ATOM 1071 C CA . ILE A 1 133 ? 3.043 -5.025 4.698 1.00 97.94 133 ILE A CA 1
ATOM 1072 C C . ILE A 1 133 ? 4.176 -4.054 5.060 1.00 97.94 133 ILE A C 1
ATOM 1074 O O . ILE A 1 133 ? 4.152 -2.876 4.699 1.00 97.94 133 ILE A O 1
ATOM 1078 N N . ASN A 1 134 ? 5.224 -4.551 5.725 1.00 96.88 134 ASN A N 1
ATOM 1079 C CA . ASN A 1 134 ? 6.409 -3.769 6.080 1.00 96.88 134 ASN A CA 1
ATOM 1080 C C . ASN A 1 134 ? 7.191 -3.273 4.853 1.00 96.88 134 ASN A C 1
ATOM 1082 O O . ASN A 1 134 ? 7.801 -2.212 4.937 1.00 96.88 134 ASN A O 1
ATOM 1086 N N . CYS A 1 135 ? 7.106 -3.941 3.700 1.00 96.88 135 CYS A N 1
ATOM 1087 C CA . CYS A 1 135 ? 7.670 -3.432 2.447 1.00 96.88 135 CYS A CA 1
ATOM 1088 C C . CYS A 1 135 ? 6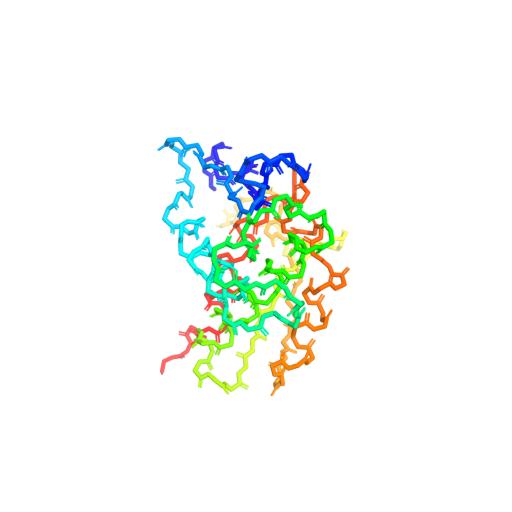.991 -2.134 1.977 1.00 96.88 135 CYS A C 1
ATOM 1090 O O . CYS A 1 135 ? 7.555 -1.411 1.165 1.00 96.88 135 CYS A O 1
ATOM 1092 N N . PHE A 1 136 ? 5.800 -1.821 2.493 1.00 97.75 136 PHE A N 1
ATOM 1093 C CA . PHE A 1 136 ? 5.056 -0.609 2.160 1.00 97.75 136 PHE A CA 1
ATOM 1094 C C . PHE A 1 136 ? 5.109 0.447 3.273 1.00 97.75 136 PHE A C 1
ATOM 1096 O O . PHE A 1 136 ? 5.117 1.646 2.984 1.00 97.75 136 PHE A O 1
ATOM 1103 N N . ARG A 1 137 ? 5.150 0.022 4.543 1.00 95.62 137 ARG A N 1
ATOM 1104 C CA . ARG A 1 137 ? 5.075 0.929 5.705 1.00 95.62 137 ARG A CA 1
ATOM 1105 C C . ARG A 1 137 ? 6.386 1.170 6.453 1.00 95.62 137 ARG A C 1
ATOM 1107 O O . ARG A 1 137 ? 6.413 2.051 7.301 1.00 95.62 137 ARG A O 1
ATOM 1114 N N . ALA A 1 138 ? 7.438 0.380 6.235 1.00 95.38 138 ALA A N 1
ATOM 1115 C CA . ALA A 1 138 ? 8.683 0.571 6.979 1.00 95.38 138 ALA A CA 1
ATOM 1116 C C . ALA A 1 138 ? 9.447 1.797 6.465 1.00 95.38 138 ALA A C 1
ATOM 1118 O O . ALA A 1 138 ? 9.423 2.108 5.270 1.00 95.38 138 ALA A O 1
ATOM 1119 N N . GLU A 1 139 ? 10.166 2.466 7.361 1.00 94.25 139 GLU A N 1
ATOM 1120 C CA . GLU A 1 139 ? 11.078 3.538 6.981 1.00 94.25 139 GLU A CA 1
ATOM 1121 C C . GLU A 1 139 ? 12.146 3.013 6.003 1.00 94.25 139 GLU A C 1
ATOM 1123 O O . GLU A 1 139 ? 12.626 1.887 6.122 1.00 94.25 139 GLU A O 1
ATOM 1128 N N . GLY A 1 140 ? 12.473 3.803 4.977 1.00 92.06 140 GLY A N 1
ATOM 1129 C CA . GLY A 1 140 ? 13.446 3.424 3.944 1.00 92.06 140 GLY A CA 1
ATOM 1130 C C . GLY A 1 140 ? 12.942 2.431 2.886 1.00 92.06 140 GLY A C 1
ATOM 1131 O O . GLY A 1 140 ? 13.621 2.237 1.879 1.00 92.06 140 GLY A O 1
ATOM 1132 N N . SER A 1 141 ? 11.741 1.861 3.043 1.00 93.06 141 SER A N 1
ATOM 1133 C CA . SER A 1 141 ? 11.174 0.871 2.106 1.00 93.06 141 SER A CA 1
ATOM 1134 C C . SER A 1 141 ? 10.841 1.418 0.714 1.00 93.06 141 SER A C 1
ATOM 1136 O O . SER A 1 141 ? 10.718 0.657 -0.243 1.00 93.06 141 SER A O 1
ATOM 1138 N N . ARG A 1 142 ? 10.684 2.743 0.595 1.00 95.19 142 ARG A N 1
ATOM 1139 C CA . ARG A 1 142 ? 10.150 3.422 -0.599 1.00 95.19 142 ARG A CA 1
ATOM 1140 C C . ARG A 1 142 ? 8.755 2.906 -0.994 1.00 95.19 142 ARG A C 1
ATOM 1142 O O . ARG A 1 142 ? 8.408 2.857 -2.176 1.00 95.19 142 ARG A O 1
ATOM 1149 N N . GLY A 1 143 ? 7.950 2.521 -0.001 1.00 96.81 143 GLY A N 1
ATOM 1150 C CA . GLY A 1 143 ? 6.682 1.816 -0.182 1.00 96.81 143 GLY A CA 1
ATOM 1151 C C . GLY A 1 143 ? 5.674 2.483 -1.119 1.00 96.81 143 GLY A C 1
ATOM 1152 O O . GLY A 1 143 ? 4.947 1.788 -1.825 1.00 96.81 143 GLY A O 1
ATOM 1153 N N . VAL A 1 144 ? 5.649 3.819 -1.203 1.00 97.12 144 VAL A N 1
ATOM 1154 C CA . VAL A 1 144 ? 4.726 4.510 -2.124 1.00 97.12 144 VAL A CA 1
ATOM 1155 C C . VAL A 1 144 ? 5.154 4.344 -3.587 1.00 97.12 144 VAL A C 1
ATOM 1157 O O . VAL A 1 144 ? 4.298 4.226 -4.461 1.00 97.12 144 VAL A O 1
ATOM 1160 N N . ILE A 1 145 ? 6.462 4.271 -3.864 1.00 96.31 145 ILE A N 1
ATOM 1161 C CA . ILE A 1 145 ? 6.981 3.974 -5.209 1.00 96.31 145 ILE A CA 1
ATOM 1162 C C . ILE A 1 145 ? 6.652 2.524 -5.585 1.00 96.31 145 ILE A C 1
ATOM 1164 O O . ILE A 1 145 ? 6.173 2.280 -6.691 1.00 96.31 145 ILE A O 1
ATOM 1168 N N . LEU A 1 146 ? 6.846 1.571 -4.664 1.00 97.38 146 LEU A N 1
ATOM 1169 C CA . LEU A 1 146 ? 6.473 0.167 -4.894 1.00 97.38 146 LEU A CA 1
ATOM 1170 C C . LEU A 1 146 ? 4.986 0.023 -5.208 1.00 97.38 146 LEU A C 1
ATOM 1172 O O . LEU A 1 146 ? 4.613 -0.669 -6.157 1.00 97.38 146 LEU A O 1
ATOM 1176 N N . PHE A 1 147 ? 4.135 0.721 -4.458 1.00 98.12 147 PHE A N 1
ATOM 1177 C CA . PHE A 1 147 ? 2.701 0.731 -4.713 1.00 98.12 147 PHE A CA 1
ATOM 1178 C C . PHE A 1 147 ? 2.345 1.373 -6.060 1.00 98.12 147 PHE A C 1
ATOM 1180 O O . PHE A 1 147 ? 1.508 0.841 -6.784 1.00 98.12 147 PHE A O 1
ATOM 1187 N N . LEU A 1 148 ? 3.011 2.466 -6.447 1.00 97.06 148 LEU A N 1
ATOM 1188 C CA . LEU A 1 148 ? 2.804 3.092 -7.755 1.00 97.06 148 LEU A CA 1
ATOM 1189 C C . LEU A 1 148 ? 3.150 2.140 -8.909 1.00 97.06 148 LEU A C 1
ATOM 1191 O O . LEU A 1 148 ? 2.369 2.018 -9.852 1.00 97.06 148 LEU A O 1
ATOM 1195 N N . TYR A 1 149 ? 4.286 1.443 -8.836 1.00 96.31 149 TYR A N 1
ATOM 1196 C CA . TYR A 1 149 ? 4.635 0.438 -9.842 1.00 96.31 149 TYR A CA 1
ATOM 1197 C C . TYR A 1 149 ? 3.631 -0.716 -9.869 1.00 96.31 149 TYR A C 1
ATOM 1199 O O . TYR A 1 149 ? 3.195 -1.118 -10.947 1.00 96.31 149 TYR A O 1
ATOM 1207 N N . SER A 1 150 ? 3.203 -1.182 -8.695 1.00 97.94 150 SER A N 1
ATOM 1208 C CA . SER A 1 150 ? 2.175 -2.220 -8.559 1.00 97.94 150 SER A CA 1
ATOM 1209 C C . SER A 1 150 ? 0.868 -1.809 -9.258 1.00 97.94 150 SER A C 1
ATOM 1211 O O . SER A 1 150 ? 0.305 -2.582 -10.034 1.00 97.94 150 SER A O 1
ATOM 1213 N N . LEU A 1 151 ? 0.413 -0.562 -9.068 1.00 97.19 151 LEU A N 1
ATOM 1214 C CA . LEU A 1 151 ? -0.778 -0.011 -9.731 1.00 97.19 151 LEU A CA 1
ATOM 1215 C C . LEU A 1 151 ? -0.634 0.013 -11.257 1.00 97.19 151 LEU A C 1
ATOM 1217 O O . LEU A 1 151 ? -1.532 -0.438 -11.971 1.00 97.19 151 LEU A O 1
ATOM 1221 N N . LEU A 1 152 ? 0.491 0.538 -11.753 1.00 96.00 152 LEU A N 1
ATOM 1222 C CA . LEU A 1 152 ? 0.754 0.654 -13.190 1.00 96.00 152 LEU A CA 1
ATOM 1223 C C . LEU A 1 152 ? 0.755 -0.715 -13.877 1.00 96.00 152 LEU A C 1
ATOM 1225 O O . LEU A 1 152 ? 0.154 -0.867 -14.939 1.00 96.00 152 LEU A O 1
ATOM 1229 N N . LEU A 1 153 ? 1.389 -1.710 -13.257 1.00 95.69 153 LEU A N 1
ATOM 1230 C CA . LEU A 1 153 ? 1.515 -3.058 -13.813 1.00 95.69 153 LEU A CA 1
ATOM 1231 C C . LEU A 1 153 ? 0.220 -3.872 -13.676 1.00 95.69 153 LEU A C 1
ATOM 1233 O O . LEU A 1 153 ? -0.126 -4.637 -14.581 1.00 95.69 153 LEU A O 1
ATOM 1237 N N . SER A 1 154 ? -0.552 -3.651 -12.607 1.00 96.19 154 SER A N 1
ATOM 1238 C CA . SER A 1 154 ? -1.878 -4.265 -12.440 1.00 96.19 154 SER A CA 1
ATOM 1239 C C . SER A 1 154 ? -2.815 -3.885 -13.586 1.00 96.19 154 SER A C 1
ATOM 1241 O O . SER A 1 154 ? -3.464 -4.765 -14.153 1.00 96.19 154 SER A O 1
ATOM 1243 N N . ARG A 1 155 ? -2.810 -2.605 -13.989 1.00 91.62 155 ARG A N 1
ATOM 1244 C CA . ARG A 1 155 ? -3.686 -2.058 -15.038 1.00 91.62 155 ARG A CA 1
ATOM 1245 C C . ARG A 1 155 ? -3.448 -2.611 -16.449 1.00 91.62 155 ARG A C 1
ATOM 1247 O O . ARG A 1 155 ? -4.354 -2.460 -17.250 1.00 91.62 155 ARG A O 1
ATOM 1254 N N . THR A 1 156 ? -2.302 -3.261 -16.698 1.00 77.19 156 THR A N 1
ATOM 1255 C CA . THR A 1 156 ? -1.687 -3.535 -18.020 1.00 77.19 156 THR A CA 1
ATOM 1256 C C . THR A 1 156 ? -1.148 -2.264 -18.698 1.00 77.19 156 THR A C 1
ATOM 1258 O O . THR A 1 156 ? -1.708 -1.173 -18.577 1.00 77.19 156 THR A O 1
ATOM 1261 N N . LEU A 1 157 ? -0.015 -2.399 -19.401 1.00 65.06 157 LEU A N 1
ATOM 1262 C CA . LEU A 1 157 ? 0.473 -1.401 -20.369 1.00 65.06 157 LEU A CA 1
ATOM 1263 C C . LEU A 1 157 ? 0.033 -1.734 -21.803 1.00 65.06 157 LEU A C 1
ATOM 1265 O O . LEU A 1 157 ? 0.076 -0.871 -22.674 1.00 65.06 157 LEU A O 1
ATOM 1269 N N . GLU A 1 158 ? -0.407 -2.971 -22.026 1.00 61.03 158 GLU A N 1
ATOM 1270 C CA . GLU A 1 158 ? -1.038 -3.415 -23.262 1.00 61.03 158 GLU A CA 1
ATOM 1271 C C . GLU A 1 158 ? -2.514 -3.025 -23.215 1.00 61.03 158 GLU A C 1
ATOM 1273 O O . GLU A 1 158 ? -3.206 -3.297 -22.228 1.00 61.03 158 GLU A O 1
ATOM 1278 N N . ARG A 1 159 ? -2.948 -2.306 -24.249 1.00 47.53 159 ARG A N 1
ATOM 1279 C CA . ARG A 1 159 ? -4.285 -1.736 -24.388 1.00 47.53 159 ARG A CA 1
ATOM 1280 C C . ARG A 1 159 ? -5.069 -2.503 -25.436 1.00 47.53 159 ARG A C 1
ATOM 1282 O O . ARG A 1 159 ? -4.455 -2.817 -26.477 1.00 47.53 159 ARG A O 1
#

Secondary structure (DSSP, 8-state):
--HHHHH---PBPPTTSTTTTPBP--SSSSHHHHHHHHHHHHHIIIIIS--S--GGGGGSS--HHHHHHHHHHHHHHHHHHHTTTS-EEEEEE-SS--S--BTTB---SSGGGEEEEEESSHHHHHHHHHHTTHHHHSTTS-HHHHHHHHHHHHT-S--

InterPro domains:
  IPR025257 Deubiquitinating enzyme MINDY-3/4, conserved domain [PF13898] (4-158)
  IPR025257 Deubiquitinating enzyme MINDY-3/4, conserved domain [SM01174] (1-159)
  IPR039785 Deubiquitinating enzyme MINDY-3/4 [PTHR12473] (2-159)

Organism: Upupa epops (NCBI:txid57439)

pLDDT: mean 92.77, std 7.94, range [47.53, 98.75]

Radius of gyration: 16.27 Å; chains: 1; bounding box: 44×33×44 Å